Protein AF-A0A7C4EQN8-F1 (afdb_monomer_lite)

Sequence (83 aa):
MPELKSAYEKALEKIASMGIEEPQNLTPEQKETIARIRSEYDAKIAERKILLKDTEELPREIAFLERERDRKIQEVYAAALQR

Structure (mmCIF, N/CA/C/O backbone):
data_AF-A0A7C4EQN8-F1
#
_entry.id   AF-A0A7C4EQN8-F1
#
loop_
_atom_site.group_PDB
_atom_site.id
_atom_site.type_symbol
_atom_site.label_atom_id
_atom_site.label_alt_id
_atom_site.label_comp_id
_atom_site.label_asym_id
_atom_site.label_entity_id
_atom_site.label_seq_id
_atom_site.pdbx_PDB_ins_code
_atom_site.Cartn_x
_atom_site.Cartn_y
_atom_site.Cartn_z
_atom_site.occupancy
_atom_site.B_iso_or_equiv
_atom_site.auth_seq_id
_atom_site.auth_comp_id
_atom_site.auth_asym_id
_atom_site.auth_atom_id
_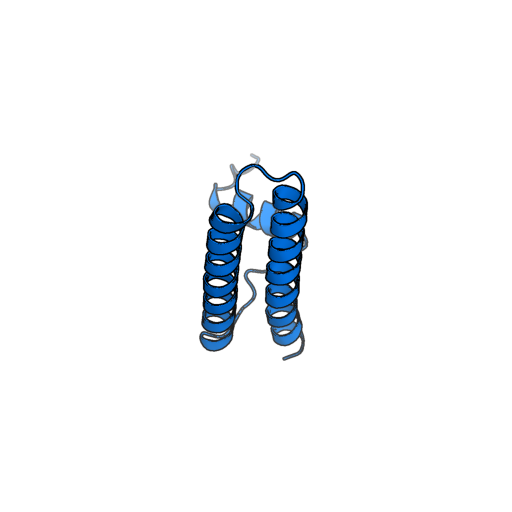atom_site.pdbx_PDB_model_num
ATOM 1 N N . MET A 1 1 ? -33.174 28.015 1.953 1.00 44.44 1 MET A N 1
ATOM 2 C CA . MET A 1 1 ? -31.843 28.253 1.353 1.00 44.44 1 MET A CA 1
ATOM 3 C C . MET A 1 1 ? -31.079 26.943 1.471 1.00 44.44 1 MET A C 1
ATOM 5 O O . MET A 1 1 ? -31.066 26.427 2.580 1.00 44.44 1 MET A O 1
ATOM 9 N N . PRO A 1 2 ? -30.549 26.339 0.396 1.00 52.81 2 PRO A N 1
ATOM 10 C CA . PRO A 1 2 ? -29.715 25.149 0.542 1.00 52.81 2 PRO A CA 1
ATOM 11 C C . PRO A 1 2 ? -28.407 25.562 1.229 1.00 52.81 2 PRO A C 1
ATOM 13 O O . PRO A 1 2 ? -27.736 26.485 0.769 1.00 52.81 2 PRO A O 1
ATOM 16 N N . GLU A 1 3 ? -28.085 24.942 2.361 1.00 60.38 3 GLU A N 1
ATOM 17 C CA . GLU A 1 3 ? -26.872 25.260 3.113 1.00 60.38 3 GLU A CA 1
ATOM 18 C C . GLU A 1 3 ? -2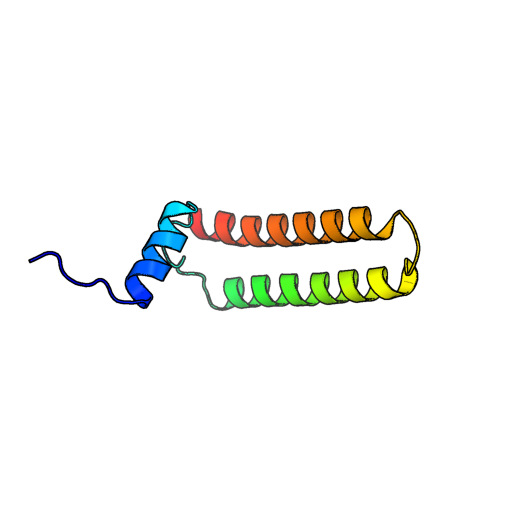5.627 24.884 2.295 1.00 60.38 3 GLU A C 1
ATOM 20 O O . GLU A 1 3 ? -25.541 23.792 1.723 1.00 60.38 3 GLU A O 1
ATOM 25 N N . LEU A 1 4 ? -24.663 25.807 2.188 1.00 66.88 4 LEU A N 1
ATOM 26 C CA . LEU A 1 4 ? -23.378 25.517 1.555 1.00 66.88 4 LEU A CA 1
ATOM 27 C C . LEU A 1 4 ? -22.594 24.561 2.454 1.00 66.88 4 LEU A C 1
ATOM 29 O O . LEU A 1 4 ? -21.981 24.984 3.430 1.00 66.88 4 LEU A O 1
ATOM 33 N N . LYS A 1 5 ? -22.592 23.278 2.085 1.00 69.06 5 LYS A N 1
ATOM 34 C CA . LYS A 1 5 ? -21.825 22.246 2.786 1.00 69.06 5 LYS A CA 1
ATOM 35 C C . LYS A 1 5 ? -20.335 22.581 2.826 1.00 69.06 5 LYS A C 1
ATOM 37 O O . LYS A 1 5 ? -19.739 22.937 1.798 1.00 69.06 5 LYS A O 1
ATOM 42 N N . SER A 1 6 ? -19.739 22.412 4.001 1.00 78.12 6 SER A N 1
ATOM 43 C CA . SER A 1 6 ? -18.310 22.591 4.251 1.00 78.12 6 SER A CA 1
ATOM 44 C C . SER A 1 6 ? -17.475 21.618 3.410 1.00 78.12 6 SER A C 1
ATOM 46 O O . SER A 1 6 ? -17.915 20.523 3.053 1.00 78.12 6 SER A O 1
ATOM 48 N N . ALA A 1 7 ? -16.228 21.989 3.107 1.00 68.25 7 ALA A N 1
ATOM 49 C CA . ALA A 1 7 ? -15.275 21.103 2.431 1.00 68.25 7 ALA A CA 1
ATOM 50 C C . ALA A 1 7 ? -15.081 19.773 3.187 1.00 68.25 7 ALA A C 1
ATOM 52 O O . ALA A 1 7 ? -14.870 18.733 2.567 1.00 68.25 7 ALA A O 1
ATOM 53 N N . TYR A 1 8 ? -15.217 19.808 4.515 1.00 54.12 8 TYR A N 1
ATOM 54 C CA . TYR A 1 8 ? -15.171 18.634 5.381 1.00 54.12 8 TYR A CA 1
ATOM 55 C C . TYR A 1 8 ? -16.365 17.693 5.156 1.00 54.12 8 TYR A C 1
ATOM 57 O O . TYR A 1 8 ? -16.182 16.490 4.990 1.00 54.12 8 TYR A O 1
ATOM 65 N N . GLU A 1 9 ? -17.577 18.235 5.047 1.00 64.88 9 GLU A N 1
ATOM 66 C CA . GLU A 1 9 ? -18.791 17.448 4.794 1.00 64.88 9 GLU A CA 1
ATOM 67 C C . GLU A 1 9 ? -18.764 16.810 3.406 1.00 64.88 9 GLU A C 1
ATOM 69 O O . GLU A 1 9 ? -19.102 15.641 3.254 1.00 64.88 9 GLU A O 1
ATOM 74 N N . LYS A 1 10 ? -18.260 17.529 2.397 1.00 74.12 10 LYS A N 1
ATOM 75 C CA . LYS A 1 10 ? -18.062 16.967 1.052 1.00 74.12 10 LYS A CA 1
ATOM 76 C C . LYS A 1 10 ? -17.046 15.824 1.042 1.00 74.12 10 LYS A C 1
ATOM 78 O O . LYS A 1 10 ? -17.196 14.877 0.272 1.00 74.12 10 LYS A O 1
ATOM 83 N N . ALA A 1 11 ? -16.009 15.903 1.877 1.00 64.88 11 ALA A N 1
ATOM 84 C CA . ALA A 1 11 ? -15.039 14.823 2.025 1.00 64.88 11 ALA A CA 1
ATOM 85 C C . ALA A 1 11 ? -15.674 13.595 2.694 1.00 64.88 11 ALA A C 1
ATOM 87 O O . ALA A 1 11 ? -15.483 12.484 2.206 1.00 64.88 11 ALA A O 1
ATOM 88 N N . LEU A 1 12 ? -16.482 13.792 3.740 1.00 64.19 12 LEU A N 1
ATOM 89 C CA . LEU A 1 12 ? -17.215 12.714 4.409 1.00 64.19 12 LEU A CA 1
ATOM 90 C C . LEU A 1 12 ? -18.261 12.059 3.500 1.00 64.19 12 LEU A C 1
ATOM 92 O O . LEU A 1 12 ? -18.346 10.838 3.466 1.00 64.19 12 LEU A O 1
ATOM 96 N N . GLU A 1 13 ? -18.994 12.830 2.696 1.00 67.88 13 GLU A N 1
ATOM 97 C CA . GLU A 1 13 ? -19.930 12.283 1.702 1.00 67.88 13 GLU A CA 1
ATOM 98 C C . GLU A 1 13 ? -19.212 11.487 0.610 1.00 67.88 13 GLU A C 1
ATOM 100 O O . GLU A 1 13 ? -19.702 10.454 0.151 1.00 67.88 13 GLU A O 1
ATOM 105 N N . LYS A 1 14 ? -18.018 11.930 0.202 1.00 66.69 14 LYS A N 1
ATOM 106 C CA . LYS A 1 14 ? -17.191 11.182 -0.749 1.00 66.69 14 LYS A CA 1
ATOM 107 C C . LYS A 1 14 ? -16.693 9.866 -0.148 1.00 66.69 14 LYS A C 1
ATOM 109 O O . LYS A 1 14 ? -16.693 8.853 -0.830 1.00 66.69 14 LYS A O 1
ATOM 114 N N . ILE A 1 15 ? -16.317 9.871 1.127 1.00 58.91 15 ILE A N 1
ATOM 115 C CA . ILE A 1 15 ? -15.913 8.669 1.868 1.00 58.91 15 ILE A CA 1
ATOM 116 C C . ILE A 1 15 ? -17.110 7.709 2.015 1.00 58.91 15 ILE A C 1
ATOM 118 O O . ILE A 1 15 ? -16.999 6.536 1.666 1.00 58.91 15 ILE A O 1
ATOM 122 N N . ALA A 1 16 ? -18.283 8.225 2.389 1.00 57.72 16 ALA A N 1
ATOM 123 C CA . ALA A 1 16 ? -19.518 7.452 2.516 1.00 57.72 16 ALA A CA 1
ATOM 124 C C . ALA A 1 16 ? -20.002 6.861 1.175 1.00 57.72 16 ALA A C 1
ATOM 126 O O . ALA A 1 16 ? -20.379 5.695 1.110 1.00 57.72 16 ALA A O 1
ATOM 127 N N . SER A 1 17 ? -19.940 7.624 0.077 1.00 61.06 17 SER A N 1
ATOM 128 C CA . SER A 1 17 ? -20.316 7.152 -1.273 1.00 61.06 17 SER A CA 1
ATOM 129 C C . SER A 1 17 ? -19.345 6.129 -1.869 1.00 61.06 17 SER A C 1
ATOM 131 O O . SER A 1 17 ? -19.701 5.425 -2.812 1.00 61.06 17 SER A O 1
ATOM 133 N N . MET A 1 18 ? -18.143 6.005 -1.303 1.00 57.88 18 MET A N 1
ATOM 134 C CA . MET A 1 18 ? -17.191 4.936 -1.612 1.00 57.88 18 MET A CA 1
ATOM 135 C C . MET A 1 18 ? -17.427 3.669 -0.767 1.00 57.88 18 MET A C 1
ATOM 137 O O . MET A 1 18 ? -16.633 2.736 -0.857 1.00 57.88 18 MET A O 1
ATOM 141 N N . GLY A 1 19 ? -18.498 3.615 0.037 1.00 45.44 19 GLY A N 1
ATOM 142 C CA . GLY A 1 19 ? -18.806 2.474 0.906 1.00 45.44 19 GLY A CA 1
ATOM 143 C C . GLY A 1 19 ? -17.882 2.361 2.120 1.00 45.44 19 GLY A C 1
ATOM 144 O O . GLY A 1 19 ? -17.804 1.304 2.738 1.00 45.44 19 GLY A O 1
ATOM 145 N N . ILE A 1 20 ? -17.164 3.435 2.461 1.00 51.44 20 ILE A N 1
ATOM 146 C CA . ILE A 1 20 ? -16.397 3.524 3.702 1.00 51.44 20 ILE A CA 1
ATOM 147 C C . ILE A 1 20 ? -17.374 4.060 4.753 1.00 51.44 20 ILE A C 1
ATOM 149 O O . ILE A 1 20 ? -17.521 5.271 4.929 1.00 51.44 20 ILE A O 1
ATOM 153 N N . GLU A 1 21 ? -18.126 3.146 5.365 1.00 46.69 21 GLU A N 1
ATOM 154 C CA . GLU A 1 21 ? -19.020 3.448 6.483 1.00 46.69 21 GLU A CA 1
ATOM 155 C C . GLU A 1 21 ? -18.191 3.974 7.661 1.00 46.69 21 GLU A C 1
ATOM 157 O O . GLU A 1 21 ? -17.404 3.241 8.259 1.00 46.69 21 GLU A O 1
ATOM 162 N N . GLU A 1 22 ? -18.375 5.266 7.942 1.00 49.22 22 GLU A N 1
ATOM 163 C CA . GLU A 1 22 ? -17.758 6.038 9.024 1.00 49.22 22 GLU A CA 1
ATOM 164 C C . GLU A 1 22 ? -16.217 6.128 8.977 1.00 49.22 22 GLU A C 1
ATOM 166 O O . GLU A 1 22 ? -15.518 5.281 8.413 1.00 49.22 22 GLU A O 1
ATOM 171 N N . PRO A 1 23 ? -15.608 7.175 9.568 1.00 54.03 23 PRO A N 1
ATOM 172 C CA . PRO A 1 23 ? -14.227 7.056 10.004 1.00 54.03 23 PRO A CA 1
ATOM 173 C C . PRO A 1 23 ? -14.197 5.905 11.009 1.00 54.03 23 PRO A C 1
ATOM 175 O O . PRO A 1 23 ? -14.492 6.116 12.182 1.00 54.03 23 PRO A O 1
ATOM 178 N N . GLN A 1 24 ? -13.915 4.687 10.536 1.00 58.97 24 GLN A N 1
ATOM 179 C CA . GLN A 1 24 ? -13.905 3.519 11.400 1.00 58.97 24 GLN A CA 1
ATOM 180 C C . GLN A 1 24 ? -13.102 3.842 12.652 1.00 58.97 24 GLN A C 1
ATOM 182 O O . GLN A 1 24 ? -11.976 4.351 12.559 1.00 58.97 24 GLN A O 1
ATOM 187 N N . ASN A 1 25 ? -13.700 3.573 13.815 1.00 70.94 25 ASN A N 1
ATOM 188 C CA . ASN A 1 25 ? -13.067 3.730 15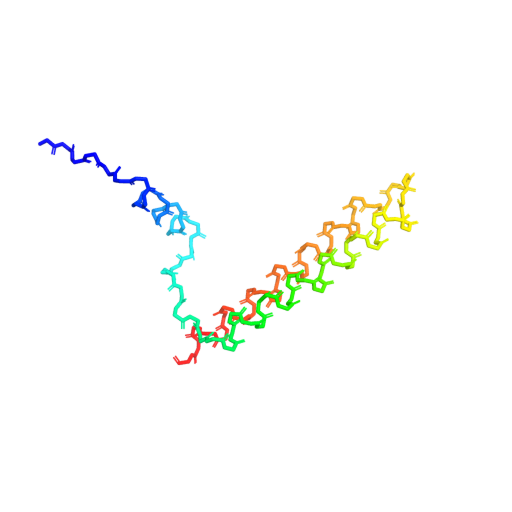.119 1.00 70.94 25 ASN A CA 1
ATOM 189 C C . ASN A 1 25 ? -11.985 2.656 15.290 1.00 70.94 25 ASN A C 1
ATOM 191 O O . ASN A 1 25 ? -12.073 1.755 16.119 1.00 70.94 25 ASN A O 1
ATOM 195 N N . LEU A 1 26 ? -10.947 2.751 14.464 1.00 82.81 26 LEU A N 1
ATOM 196 C CA . LEU A 1 26 ? -9.761 1.933 14.552 1.00 82.81 26 LEU A CA 1
ATOM 197 C C . LEU A 1 26 ? -9.044 2.256 15.857 1.00 82.81 26 LEU A C 1
ATOM 199 O O . LEU A 1 26 ? -8.779 3.429 16.163 1.00 82.81 26 LEU A O 1
ATOM 203 N N . THR A 1 27 ? -8.663 1.212 16.583 1.00 90.81 27 THR A N 1
ATOM 204 C CA . THR A 1 27 ? -7.796 1.364 17.749 1.00 90.81 27 THR A CA 1
ATOM 205 C C . THR A 1 27 ? -6.409 1.855 17.321 1.00 90.81 27 THR A C 1
ATOM 207 O O . THR A 1 27 ? -6.037 1.719 16.145 1.00 90.81 27 THR A O 1
ATOM 210 N N . PRO A 1 28 ? -5.621 2.449 18.236 1.00 92.31 28 PRO A N 1
ATOM 211 C CA . PRO A 1 28 ? -4.251 2.860 17.936 1.00 92.31 28 PRO A CA 1
ATOM 212 C C . PRO A 1 28 ? -3.420 1.745 17.285 1.00 92.31 28 PRO A C 1
ATOM 214 O O . PRO A 1 28 ? -2.738 1.994 16.294 1.00 92.31 28 PRO A O 1
ATOM 217 N N . GLU A 1 29 ? -3.572 0.503 17.747 1.00 93.00 29 GLU A N 1
ATOM 218 C CA . GLU A 1 29 ? -2.846 -0.667 17.238 1.00 93.00 29 GLU A CA 1
ATOM 219 C C . GLU A 1 29 ? -3.256 -1.020 15.798 1.00 93.00 29 GLU A C 1
ATOM 221 O O . GLU A 1 29 ? -2.425 -1.408 14.975 1.00 93.00 29 GLU A O 1
ATOM 226 N N . GLN A 1 30 ? -4.537 -0.863 15.450 1.00 91.44 30 GLN A N 1
ATOM 227 C CA . GLN A 1 30 ? -5.024 -1.089 14.083 1.00 91.44 30 GLN A CA 1
ATOM 228 C C . GLN A 1 30 ? -4.517 -0.005 13.126 1.00 91.44 30 GLN A C 1
ATOM 230 O O . GLN A 1 30 ? -4.098 -0.309 12.006 1.00 91.44 30 GLN A O 1
ATOM 235 N N . LYS A 1 31 ? -4.489 1.256 13.577 1.00 92.44 31 LYS A N 1
ATOM 236 C CA . LYS A 1 31 ? -3.903 2.370 12.814 1.00 92.44 31 LYS A CA 1
ATOM 237 C C . LYS A 1 31 ? -2.407 2.160 12.586 1.00 92.44 31 LYS A C 1
ATOM 239 O O . LYS A 1 31 ? -1.938 2.328 11.461 1.00 92.44 31 LYS A O 1
ATOM 244 N N . GLU A 1 32 ? -1.679 1.748 13.621 1.00 95.44 32 GLU A N 1
ATOM 245 C CA . GLU A 1 32 ? -0.259 1.400 13.529 1.00 95.44 32 GLU A CA 1
ATOM 246 C C . GLU A 1 32 ? -0.033 0.234 12.560 1.00 95.44 32 GLU A C 1
ATOM 248 O O . GLU A 1 32 ? 0.848 0.295 11.702 1.00 95.44 32 GLU A O 1
ATOM 253 N N . THR A 1 33 ? -0.887 -0.788 12.613 1.00 96.06 33 THR A N 1
ATOM 254 C CA . THR A 1 33 ? -0.826 -1.926 11.689 1.00 96.06 33 THR A CA 1
ATOM 255 C C . THR A 1 33 ? -0.998 -1.483 10.236 1.00 96.06 33 THR A C 1
ATOM 257 O O . THR A 1 33 ? -0.208 -1.877 9.379 1.00 96.06 33 THR A O 1
ATOM 260 N N . ILE A 1 34 ? -1.976 -0.620 9.945 1.00 94.44 34 ILE A N 1
ATOM 261 C CA . ILE A 1 34 ? -2.177 -0.060 8.599 1.00 94.44 34 ILE A CA 1
ATOM 262 C C . ILE A 1 34 ? -0.969 0.776 8.161 1.00 94.44 34 ILE A C 1
ATOM 264 O O . ILE A 1 34 ? -0.521 0.647 7.020 1.00 94.44 34 ILE A O 1
ATOM 268 N N . ALA A 1 35 ? -0.421 1.613 9.046 1.00 95.75 35 ALA A N 1
ATOM 269 C CA . ALA A 1 35 ? 0.765 2.415 8.749 1.00 95.75 35 ALA A CA 1
ATOM 270 C C . ALA A 1 35 ? 1.980 1.533 8.419 1.00 95.75 35 ALA A C 1
ATOM 272 O O . ALA A 1 35 ? 2.673 1.784 7.431 1.00 95.75 35 ALA A O 1
ATOM 273 N N . ARG A 1 36 ? 2.187 0.453 9.183 1.00 97.69 36 ARG A N 1
ATOM 274 C CA . ARG A 1 36 ? 3.236 -0.538 8.920 1.00 97.69 36 ARG A CA 1
ATOM 275 C C . ARG A 1 36 ? 3.035 -1.232 7.573 1.00 97.69 36 ARG A C 1
ATOM 277 O O . ARG A 1 36 ? 3.981 -1.301 6.796 1.00 97.69 36 ARG A O 1
ATOM 284 N N . ILE A 1 37 ? 1.815 -1.688 7.264 1.00 97.75 37 ILE A N 1
ATOM 285 C CA . ILE A 1 37 ? 1.501 -2.315 5.968 1.00 97.75 37 ILE A CA 1
ATOM 286 C C . ILE A 1 37 ? 1.823 -1.355 4.816 1.00 97.75 37 ILE A C 1
ATOM 288 O O . ILE A 1 37 ? 2.460 -1.762 3.849 1.00 97.75 37 ILE A O 1
ATOM 292 N N . ARG A 1 38 ? 1.430 -0.079 4.916 1.00 96.88 38 ARG A N 1
ATOM 293 C CA . ARG A 1 38 ? 1.753 0.926 3.888 1.00 96.88 38 ARG A CA 1
ATOM 294 C C . ARG A 1 38 ? 3.259 1.065 3.694 1.00 96.88 38 ARG A C 1
ATOM 296 O O . ARG A 1 38 ? 3.731 0.874 2.581 1.00 96.88 38 ARG A O 1
ATOM 303 N N . SER A 1 39 ? 3.997 1.290 4.779 1.00 98.25 39 SER A N 1
ATOM 304 C CA . SER A 1 39 ? 5.455 1.450 4.743 1.00 98.25 39 SER A CA 1
ATOM 305 C C . SER A 1 39 ? 6.165 0.243 4.113 1.00 98.25 39 SER A C 1
ATOM 307 O O . SER A 1 39 ? 7.001 0.398 3.223 1.00 98.25 39 SER A O 1
ATOM 309 N N . GLU A 1 40 ? 5.785 -0.978 4.505 1.00 98.50 40 GLU A N 1
ATOM 310 C CA . GLU A 1 40 ? 6.369 -2.207 3.955 1.00 98.50 40 GLU A CA 1
ATOM 311 C C . GLU A 1 40 ? 6.129 -2.354 2.449 1.00 98.50 40 GLU A C 1
ATOM 313 O O . GLU A 1 40 ? 7.029 -2.760 1.712 1.00 98.50 40 GLU A O 1
ATOM 318 N N . TYR A 1 41 ? 4.918 -2.060 1.976 1.00 98.38 41 TYR A N 1
ATOM 319 C CA . TYR A 1 41 ? 4.599 -2.186 0.555 1.00 98.38 41 TYR A CA 1
ATOM 320 C C . TYR A 1 41 ? 5.168 -1.040 -0.277 1.00 98.38 41 TYR A C 1
ATOM 322 O O . TYR A 1 41 ? 5.602 -1.288 -1.399 1.00 98.38 41 TYR A O 1
ATOM 330 N N . ASP A 1 42 ? 5.256 0.169 0.271 1.00 98.19 42 ASP A N 1
ATOM 331 C CA . ASP A 1 42 ? 5.926 1.288 -0.389 1.00 98.19 42 ASP A CA 1
ATOM 332 C C . ASP A 1 42 ? 7.419 0.985 -0.589 1.00 98.19 42 ASP A C 1
ATOM 334 O O . ASP A 1 42 ? 7.952 1.206 -1.680 1.00 98.19 42 ASP A O 1
ATOM 338 N N . ALA A 1 43 ? 8.077 0.379 0.408 1.00 98.62 43 ALA A N 1
ATOM 339 C CA . ALA A 1 43 ? 9.456 -0.092 0.285 1.00 98.62 43 ALA A CA 1
ATOM 340 C C . ALA A 1 43 ? 9.605 -1.177 -0.798 1.00 98.62 43 ALA A C 1
ATOM 342 O O . ALA A 1 43 ? 10.478 -1.065 -1.659 1.00 98.62 43 ALA A O 1
ATOM 343 N N . LYS A 1 44 ? 8.717 -2.182 -0.822 1.00 98.38 44 LYS A N 1
ATOM 344 C CA . LYS A 1 44 ? 8.712 -3.228 -1.867 1.00 98.38 44 LYS A CA 1
ATOM 345 C C . LYS A 1 44 ? 8.498 -2.647 -3.262 1.00 98.38 44 LYS A C 1
ATOM 347 O O . LYS A 1 44 ? 9.158 -3.057 -4.211 1.00 98.38 44 LYS A O 1
ATOM 352 N N . ILE A 1 45 ? 7.585 -1.689 -3.405 1.00 98.25 45 ILE A N 1
ATOM 353 C CA . ILE A 1 45 ? 7.325 -1.018 -4.682 1.00 98.25 45 ILE A CA 1
ATOM 354 C C . ILE A 1 45 ? 8.558 -0.225 -5.122 1.00 98.25 45 ILE A C 1
ATOM 356 O O . ILE A 1 45 ? 8.929 -0.289 -6.293 1.00 98.25 45 ILE A O 1
ATOM 360 N N . ALA A 1 46 ? 9.206 0.504 -4.210 1.00 98.44 46 ALA A N 1
ATOM 361 C CA . ALA A 1 46 ? 10.439 1.229 -4.509 1.00 98.44 46 ALA A CA 1
ATOM 362 C C . ALA A 1 46 ? 11.556 0.278 -4.967 1.00 98.44 46 ALA A C 1
ATOM 364 O O . ALA A 1 46 ? 12.197 0.533 -5.985 1.00 98.44 46 ALA A O 1
ATOM 365 N N . GLU A 1 47 ? 11.729 -0.851 -4.280 1.00 98.25 47 GLU A N 1
ATOM 366 C CA . GLU A 1 47 ? 12.672 -1.899 -4.669 1.00 98.25 47 GLU A CA 1
ATOM 367 C C . GLU A 1 47 ? 12.367 -2.439 -6.075 1.00 98.25 47 GLU A C 1
ATOM 369 O O . GLU A 1 47 ? 13.254 -2.470 -6.929 1.00 98.25 47 GLU A O 1
ATOM 374 N N . ARG A 1 48 ? 11.108 -2.789 -6.377 1.00 97.81 48 ARG A N 1
ATOM 375 C CA . ARG A 1 48 ? 10.732 -3.283 -7.714 1.00 97.81 48 ARG A CA 1
ATOM 376 C C . ARG A 1 48 ? 10.900 -2.237 -8.807 1.00 97.81 48 ARG A C 1
ATOM 378 O O . ARG A 1 48 ? 11.346 -2.595 -9.890 1.00 97.81 48 ARG A O 1
ATOM 385 N N . LYS A 1 49 ? 10.634 -0.958 -8.525 1.00 97.94 49 LYS A N 1
ATOM 386 C CA . LYS A 1 49 ? 10.916 0.152 -9.454 1.00 97.94 49 LYS A CA 1
ATOM 387 C C . LYS A 1 49 ? 12.393 0.253 -9.820 1.00 97.94 49 LYS A C 1
ATOM 389 O O . LYS A 1 49 ? 12.699 0.640 -10.942 1.00 97.94 49 LYS A O 1
ATOM 394 N N . ILE A 1 50 ? 13.291 -0.078 -8.894 1.00 98.06 50 ILE A N 1
ATOM 395 C CA . ILE A 1 50 ? 14.735 -0.089 -9.144 1.00 98.06 50 ILE A CA 1
ATOM 396 C C . ILE A 1 50 ? 15.135 -1.354 -9.913 1.00 98.06 50 ILE A C 1
ATOM 398 O O . ILE A 1 50 ? 15.823 -1.254 -10.924 1.00 98.06 50 ILE A O 1
ATOM 402 N N . LEU A 1 51 ? 14.694 -2.531 -9.458 1.00 97.94 51 LEU A N 1
ATOM 403 C CA . LEU A 1 51 ?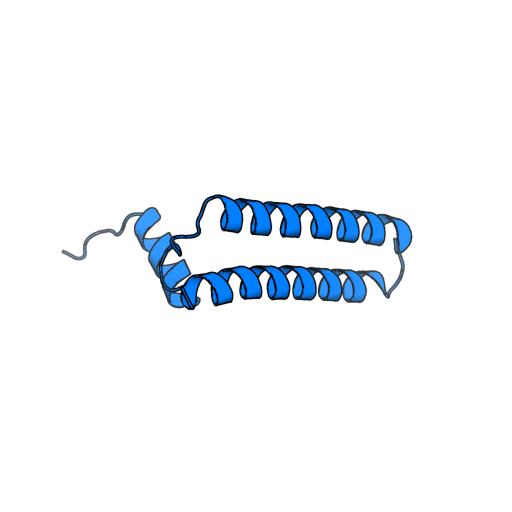 15.106 -3.824 -10.019 1.00 97.94 51 LEU A CA 1
ATOM 404 C C . LEU A 1 51 ? 14.550 -4.092 -11.421 1.00 97.94 51 LEU A C 1
ATOM 406 O O . LEU A 1 51 ? 15.244 -4.660 -12.257 1.00 97.94 51 LEU A O 1
ATOM 410 N N . LEU A 1 52 ? 13.300 -3.703 -11.668 1.00 97.31 52 LEU A N 1
ATOM 411 C CA . LEU A 1 52 ? 12.586 -3.932 -12.928 1.00 97.31 52 LEU A CA 1
ATOM 412 C C . LEU A 1 52 ? 12.527 -2.661 -13.778 1.00 97.31 52 LEU A C 1
ATOM 414 O O . LEU A 1 52 ? 11.647 -2.502 -14.622 1.00 97.31 52 LEU A O 1
ATOM 418 N N . LYS A 1 53 ? 13.438 -1.717 -13.530 1.00 95.31 53 LYS A N 1
ATOM 419 C CA . LYS A 1 53 ? 13.508 -0.492 -14.314 1.00 95.31 53 LYS A CA 1
ATOM 420 C C . LYS A 1 53 ? 13.647 -0.850 -15.800 1.00 95.31 53 LYS A C 1
ATOM 422 O O . LYS A 1 53 ? 14.477 -1.677 -16.162 1.00 95.31 53 LYS A O 1
ATOM 427 N N . ASP A 1 54 ? 12.821 -0.219 -16.630 1.00 94.75 54 ASP A N 1
ATOM 428 C CA . ASP A 1 54 ? 12.792 -0.389 -18.087 1.00 94.75 54 ASP A CA 1
ATOM 429 C C . ASP A 1 54 ? 12.359 -1.792 -18.576 1.00 94.75 54 ASP A C 1
ATOM 431 O O . ASP A 1 54 ? 12.528 -2.112 -19.752 1.00 94.75 54 ASP A O 1
ATOM 435 N N . THR A 1 55 ? 11.749 -2.620 -17.713 1.00 97.31 55 THR A N 1
ATOM 436 C CA . THR A 1 55 ? 11.123 -3.889 -18.123 1.00 97.31 55 THR A CA 1
ATOM 437 C C . THR A 1 55 ? 9.608 -3.752 -18.299 1.00 97.31 55 THR A C 1
ATOM 439 O O . THR A 1 55 ? 8.941 -2.974 -17.612 1.00 97.31 55 THR A O 1
ATOM 442 N N . GLU A 1 56 ? 9.031 -4.556 -19.196 1.00 96.31 56 GLU A N 1
ATOM 443 C CA . GLU A 1 56 ? 7.577 -4.597 -19.426 1.00 96.31 56 GLU A CA 1
ATOM 444 C C . GLU A 1 56 ? 6.794 -5.187 -18.238 1.00 96.31 56 GLU A C 1
ATOM 446 O O . GLU A 1 56 ? 5.582 -5.006 -18.123 1.00 96.31 56 GLU A O 1
ATOM 451 N N . GLU A 1 57 ? 7.478 -5.881 -17.326 1.00 95.81 57 GLU A N 1
ATOM 452 C CA . GLU A 1 57 ? 6.869 -6.518 -16.157 1.00 95.81 57 GLU A CA 1
ATOM 453 C C . GLU A 1 57 ? 6.597 -5.529 -15.016 1.00 95.81 57 GLU A C 1
ATOM 455 O O . GLU A 1 57 ? 5.721 -5.774 -14.181 1.00 95.81 57 GLU A O 1
ATOM 460 N N . LEU A 1 58 ? 7.307 -4.395 -14.983 1.00 96.69 58 LEU A N 1
ATOM 461 C CA . LEU A 1 58 ? 7.240 -3.426 -13.890 1.00 96.69 58 LEU A CA 1
ATOM 462 C C . LEU A 1 58 ? 5.810 -2.943 -13.575 1.00 96.69 58 LEU A C 1
ATOM 464 O O . LEU A 1 58 ? 5.429 -2.982 -12.401 1.00 96.69 58 LEU A O 1
ATOM 468 N N . PRO A 1 59 ? 4.976 -2.529 -14.553 1.00 97.44 59 PRO A N 1
ATOM 469 C CA . PRO A 1 59 ? 3.616 -2.078 -14.261 1.00 97.44 59 PRO A CA 1
ATOM 470 C C . PRO A 1 59 ? 2.753 -3.181 -13.640 1.00 97.44 59 PRO A C 1
ATOM 472 O O . PRO A 1 59 ? 1.973 -2.920 -12.723 1.00 97.44 59 PRO A O 1
ATOM 475 N N . ARG A 1 60 ? 2.913 -4.427 -14.109 1.00 97.69 60 ARG A N 1
ATOM 476 C CA . ARG A 1 60 ? 2.172 -5.584 -13.590 1.00 97.69 60 ARG A CA 1
ATOM 477 C C . ARG A 1 60 ? 2.561 -5.878 -12.146 1.00 97.69 60 ARG A C 1
ATOM 479 O O . ARG A 1 60 ? 1.676 -6.143 -11.331 1.00 97.69 60 ARG A O 1
ATOM 486 N N . GLU A 1 61 ? 3.852 -5.819 -11.835 1.00 97.94 61 GLU A N 1
ATOM 487 C CA . GLU A 1 61 ? 4.352 -6.101 -10.492 1.00 97.94 61 GLU A CA 1
ATOM 488 C C . GLU A 1 61 ? 3.950 -5.013 -9.491 1.00 97.94 61 GLU A C 1
ATOM 490 O O . GLU A 1 61 ? 3.490 -5.328 -8.393 1.00 97.94 61 GLU A O 1
ATOM 495 N N . ILE A 1 62 ? 4.024 -3.733 -9.878 1.00 98.00 62 ILE A N 1
ATOM 496 C CA . ILE A 1 62 ? 3.523 -2.631 -9.041 1.00 98.00 62 ILE A CA 1
ATOM 497 C C . ILE A 1 62 ? 2.027 -2.818 -8.764 1.00 98.00 62 ILE A C 1
ATOM 499 O O . ILE A 1 62 ? 1.621 -2.808 -7.604 1.00 98.00 62 ILE A O 1
ATOM 503 N N . ALA A 1 63 ? 1.215 -3.066 -9.797 1.00 97.62 63 ALA A N 1
ATOM 504 C CA . ALA A 1 63 ? -0.229 -3.247 -9.638 1.00 97.62 63 ALA A CA 1
ATOM 505 C C . ALA A 1 63 ? -0.585 -4.478 -8.784 1.00 97.62 63 ALA A C 1
ATOM 507 O O . ALA A 1 63 ? -1.631 -4.522 -8.132 1.00 97.62 63 ALA A O 1
ATOM 508 N N . PHE A 1 64 ? 0.247 -5.521 -8.798 1.00 98.06 64 PHE A N 1
ATOM 509 C CA . PHE A 1 64 ? 0.104 -6.650 -7.882 1.00 98.06 64 PHE A CA 1
ATOM 510 C C . PHE A 1 64 ? 0.384 -6.231 -6.433 1.00 98.06 64 PHE A C 1
ATOM 512 O O . PHE A 1 64 ? -0.451 -6.474 -5.563 1.00 98.06 64 PHE A O 1
ATOM 519 N N . LEU A 1 65 ? 1.502 -5.547 -6.179 1.00 98.12 65 LEU A N 1
ATOM 520 C CA . LEU A 1 65 ? 1.875 -5.088 -4.840 1.00 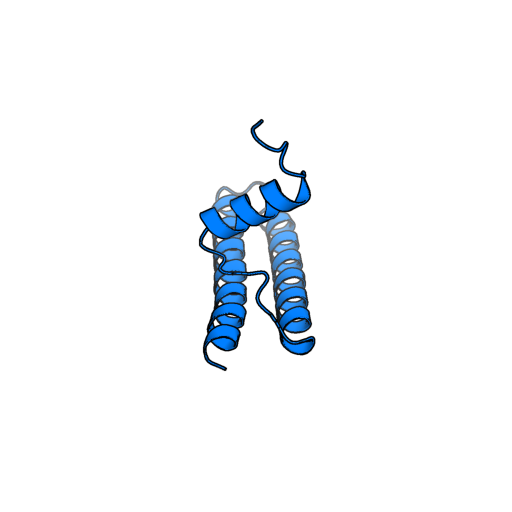98.12 65 LEU A CA 1
ATOM 521 C C . LEU A 1 65 ? 0.862 -4.097 -4.253 1.00 98.12 65 LEU A C 1
ATOM 523 O O . LEU A 1 65 ? 0.532 -4.200 -3.074 1.00 98.12 65 LEU A O 1
ATOM 527 N N . GLU A 1 66 ? 0.331 -3.179 -5.058 1.00 97.19 66 GLU A N 1
ATOM 528 C CA . GLU A 1 66 ? -0.709 -2.237 -4.629 1.00 97.19 66 GLU A CA 1
ATOM 529 C C . GLU A 1 66 ? -1.999 -2.963 -4.233 1.00 97.19 66 GLU A C 1
ATOM 531 O O . GLU A 1 66 ? -2.528 -2.720 -3.149 1.00 97.19 66 GLU A O 1
ATOM 536 N N . ARG A 1 67 ? -2.461 -3.924 -5.046 1.00 96.69 67 ARG A N 1
ATOM 537 C CA . ARG A 1 67 ? -3.641 -4.742 -4.711 1.00 96.69 67 ARG A CA 1
ATOM 538 C C . ARG A 1 67 ? -3.442 -5.551 -3.435 1.00 96.69 67 ARG A C 1
ATOM 540 O O . ARG A 1 67 ? -4.352 -5.640 -2.618 1.00 96.69 67 ARG A O 1
ATOM 547 N N . GLU A 1 68 ? -2.258 -6.121 -3.249 1.00 97.94 68 GLU A N 1
ATOM 548 C CA . GLU A 1 68 ? -1.922 -6.884 -2.048 1.00 97.94 68 GLU A CA 1
ATOM 549 C C . GLU A 1 68 ? -1.860 -6.004 -0.794 1.00 97.94 68 GLU A C 1
ATOM 551 O O . GLU A 1 68 ? -2.373 -6.398 0.257 1.00 97.94 68 GLU A O 1
ATOM 556 N N . ARG A 1 69 ? -1.280 -4.801 -0.900 1.00 97.81 69 ARG A N 1
ATOM 557 C CA . ARG A 1 69 ? -1.300 -3.792 0.169 1.00 97.81 69 ARG A CA 1
ATOM 558 C C . ARG A 1 69 ? -2.736 -3.460 0.553 1.00 97.81 69 ARG A C 1
ATOM 560 O O . ARG A 1 69 ? -3.081 -3.496 1.733 1.00 97.81 69 ARG A O 1
ATOM 567 N N . ASP A 1 70 ? -3.560 -3.147 -0.440 1.00 92.69 70 ASP A N 1
ATOM 568 C CA . ASP A 1 70 ? -4.930 -2.703 -0.223 1.00 92.69 70 ASP A CA 1
ATOM 569 C C . ASP A 1 70 ? -5.776 -3.835 0.372 1.00 92.69 70 ASP A C 1
ATOM 571 O O . ASP A 1 70 ? -6.477 -3.601 1.353 1.00 92.69 70 ASP A O 1
ATOM 575 N N . ARG A 1 71 ? -5.625 -5.079 -0.108 1.00 94.62 71 ARG A N 1
ATOM 576 C CA . ARG A 1 71 ? -6.258 -6.268 0.489 1.00 94.62 71 ARG A CA 1
ATOM 577 C C . ARG A 1 71 ? -5.927 -6.402 1.974 1.00 94.62 71 ARG A C 1
ATOM 579 O O . ARG A 1 71 ? -6.836 -6.535 2.786 1.00 94.62 71 ARG A O 1
ATOM 586 N N . LYS A 1 72 ? -4.647 -6.317 2.346 1.00 95.00 72 LYS A N 1
ATOM 587 C CA . LYS A 1 72 ? -4.226 -6.434 3.753 1.00 95.00 72 LYS A CA 1
ATOM 588 C C . LYS A 1 72 ? -4.747 -5.300 4.626 1.00 95.00 72 LYS A C 1
ATOM 590 O O . LYS A 1 72 ? -5.086 -5.516 5.782 1.00 95.00 72 LYS A O 1
ATOM 595 N N . ILE A 1 73 ? -4.823 -4.087 4.088 1.00 92.69 73 ILE A N 1
ATOM 596 C CA . ILE A 1 73 ? -5.439 -2.959 4.792 1.00 92.69 73 ILE A CA 1
ATOM 597 C C . ILE A 1 73 ? -6.939 -3.218 4.998 1.00 92.69 73 ILE A C 1
ATOM 599 O O . ILE A 1 73 ? -7.446 -2.979 6.092 1.00 92.69 73 ILE A O 1
ATOM 603 N N . GLN A 1 74 ? -7.638 -3.745 3.988 1.00 89.19 74 GLN A N 1
ATOM 604 C CA . GLN A 1 74 ? -9.051 -4.116 4.106 1.00 89.19 74 GLN A CA 1
ATOM 605 C C . GLN A 1 74 ? -9.283 -5.227 5.134 1.00 89.19 74 GLN A C 1
ATOM 607 O O . GLN A 1 74 ? -10.262 -5.162 5.864 1.00 89.19 74 GLN A O 1
ATOM 612 N N . GLU A 1 75 ? -8.375 -6.195 5.269 1.00 90.94 75 GLU A N 1
ATOM 613 C CA . GLU A 1 75 ? -8.446 -7.207 6.334 1.00 90.94 75 GLU A CA 1
ATOM 614 C C . GLU A 1 75 ? -8.403 -6.574 7.736 1.00 90.94 75 GLU A C 1
ATOM 616 O O . GLU A 1 75 ? -9.134 -7.008 8.626 1.00 90.94 75 GLU A O 1
ATOM 621 N N . VAL A 1 76 ? -7.612 -5.509 7.936 1.00 90.69 76 VAL A N 1
ATOM 622 C CA . VAL A 1 76 ? -7.581 -4.774 9.216 1.00 90.69 76 VAL A CA 1
ATOM 623 C C . VAL A 1 76 ? -8.910 -4.066 9.480 1.00 90.69 76 VAL A C 1
ATOM 625 O O . VAL A 1 76 ? -9.415 -4.129 10.601 1.00 90.69 76 VAL A O 1
ATOM 628 N N . TYR A 1 77 ? -9.495 -3.428 8.463 1.00 86.62 77 TYR A N 1
ATOM 629 C CA . TYR A 1 77 ? -10.820 -2.806 8.574 1.00 86.62 77 TYR A CA 1
ATOM 630 C C . TYR A 1 77 ? -11.926 -3.844 8.818 1.00 86.62 77 TYR A C 1
ATOM 632 O O . TYR A 1 77 ? -12.771 -3.660 9.688 1.00 86.62 77 TYR A O 1
ATOM 640 N N . ALA A 1 78 ? -11.897 -4.979 8.119 1.00 86.56 78 ALA A N 1
ATOM 641 C CA . ALA A 1 78 ? -12.860 -6.060 8.309 1.00 86.56 78 ALA A CA 1
ATOM 642 C C . ALA A 1 78 ? -12.780 -6.648 9.727 1.00 86.56 78 ALA A C 1
ATOM 644 O O . ALA A 1 78 ? -13.808 -6.870 10.362 1.00 86.56 78 ALA A O 1
ATOM 645 N N . ALA A 1 79 ? -11.569 -6.837 10.257 1.00 86.38 79 ALA A N 1
ATOM 646 C CA . ALA A 1 79 ? -11.368 -7.275 11.635 1.00 86.38 79 ALA A CA 1
ATOM 647 C C . ALA A 1 79 ? -11.838 -6.232 12.666 1.00 86.38 79 ALA A C 1
ATOM 649 O O . ALA A 1 79 ? -12.232 -6.600 13.770 1.00 86.38 79 ALA A O 1
ATOM 650 N N . ALA A 1 80 ? -11.802 -4.939 12.329 1.00 84.19 80 ALA A N 1
ATOM 651 C CA . ALA A 1 80 ? -12.329 -3.881 13.186 1.00 84.19 80 ALA A CA 1
ATOM 652 C C . ALA A 1 80 ? -13.864 -3.884 13.253 1.00 84.19 80 ALA A C 1
ATOM 654 O O . ALA A 1 80 ? -14.408 -3.615 14.318 1.00 84.19 80 ALA A O 1
ATOM 655 N N . LEU A 1 81 ? -14.545 -4.239 12.158 1.00 78.12 81 LEU A N 1
ATOM 656 C CA . LEU A 1 81 ? -16.011 -4.343 12.092 1.00 78.12 81 LEU A CA 1
ATOM 657 C C . LEU A 1 81 ? -16.589 -5.557 12.830 1.00 78.12 81 LEU A C 1
ATOM 659 O O . LEU A 1 81 ? -17.767 -5.560 13.165 1.0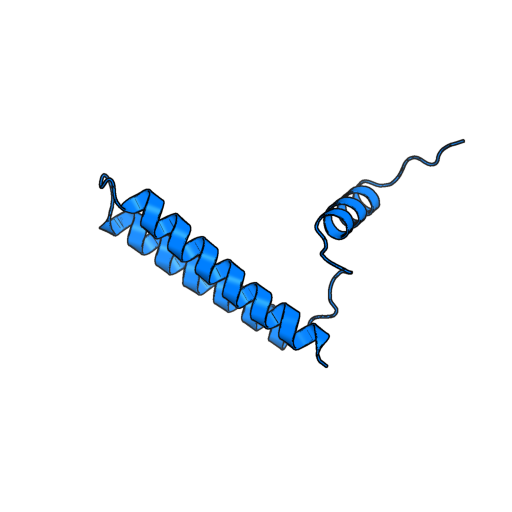0 78.12 81 LEU A O 1
ATOM 663 N N . GLN A 1 82 ? -15.787 -6.600 13.047 1.00 71.69 82 GLN A N 1
ATOM 664 C CA . GLN A 1 82 ? -16.210 -7.828 13.735 1.00 71.69 82 GLN A CA 1
ATOM 665 C C . GLN A 1 82 ? -16.027 -7.772 15.264 1.00 71.69 82 GLN A C 1
ATOM 667 O O . GLN A 1 82 ? -16.201 -8.797 15.926 1.00 71.69 82 GLN A O 1
ATOM 672 N N . ARG A 1 83 ? -15.625 -6.621 15.818 1.00 59.34 83 ARG A N 1
ATOM 673 C CA . ARG A 1 83 ? -15.436 -6.418 17.263 1.00 59.34 83 ARG A CA 1
ATOM 674 C C . ARG A 1 83 ? -16.716 -6.042 17.993 1.00 59.34 83 ARG A C 1
ATOM 676 O O . ARG A 1 83 ? -17.557 -5.338 17.400 1.00 59.34 83 ARG A O 1
#

Secondary structure (DSSP, 8-state):
------HHHHHHHHHHHTT--SS----HHHHHHHHHHHHHHHHHHHHHHHHTTT-TTHHHHHHHHHHHHHHHHHHHHHHHHT-

Radius of gyration: 17.3 Å; chains: 1; bounding box: 47×36×37 Å

pLDDT: mean 83.73, std 17.14, range [44.44, 98.62]

Foldseek 3Di:
DPDDDDPVVVVVVVCVVVVNPPPQPQDPVLVVVLVVLVVVLVVVLVVLCVVQPPHPCNVVVNVVSVVVSVVVNVVSVVVSVVD